Protein AF-A0ABD0PJ45-F1 (afdb_monomer_lite)

Foldseek 3Di:
DPCPDLLDDPCCVVVVQQWDDDDDPVVVVVVVVVPPPDPDPPDDQDPVRVVVVVLLGLLSNLQSSLVSLVVSLVVLVVVLCVLCVCVVVVDDHDPVSVVSNVVSVVSSVSSNVSNVVSNCSSCVVVD

Radius of gyration: 22.73 Å; chains: 1; bounding box: 48×30×71 Å

Secondary structure (DSSP, 8-state):
-----TT--TTTTTTT-SSPPPPPHHHHHHHHHTTSSSSS------HHHHHHHHHHHHHHHHHHHHHHHHHHHHHHHHHHHHHTTTGGGTPPPPHHHHHHHHHHHHHHHHHHHHHHHHHHHHHGGG-

Organism: Cirrhinus mrigala (NCBI:txid683832)

pLDDT: mean 85.38, std 14.25, range [35.12, 97.31]

Sequence (127 aa):
FQHTGYANIEGMHKNGYERLPPIEEMLACYFSSGETSSLKALSLPSKPLQDTSRLNGRVYAAAGQAVASLHTMAVLQAYQADLLKDLDKGQGLSPEEVAELCCTTDLALRATKQAATAMGKSMAPMV

Structure (mmCIF, N/CA/C/O backbone):
data_AF-A0ABD0PJ45-F1
#
_entry.id   AF-A0ABD0PJ45-F1
#
loop_
_atom_site.group_PDB
_atom_site.id
_atom_site.type_symbol
_atom_site.label_atom_id
_atom_site.label_alt_id
_atom_site.label_comp_id
_atom_site.label_asym_id
_atom_site.label_entity_id
_atom_site.label_seq_id
_atom_site.pdbx_PDB_ins_code
_atom_site.Cartn_x
_atom_site.Cartn_y
_atom_site.Cartn_z
_atom_site.occupancy
_atom_site.B_iso_or_equiv
_atom_site.auth_seq_id
_atom_site.auth_comp_id
_atom_site.auth_asym_id
_atom_site.auth_atom_id
_atom_site.pdbx_PDB_model_num
ATOM 1 N N . PHE A 1 1 ? 13.173 -3.470 16.421 1.00 35.12 1 PHE A N 1
ATOM 2 C CA . PHE A 1 1 ? 11.955 -3.229 15.628 1.00 35.12 1 PHE A CA 1
ATOM 3 C C . PHE A 1 1 ? 12.295 -3.387 14.157 1.00 35.12 1 PHE A C 1
ATOM 5 O O . PHE A 1 1 ? 12.905 -2.498 13.577 1.00 35.12 1 PHE A O 1
ATOM 12 N N . GLN A 1 2 ? 12.026 -4.565 13.591 1.00 35.22 2 GLN A N 1
ATOM 13 C CA . GLN A 1 2 ? 12.140 -4.787 12.149 1.00 35.22 2 GLN A CA 1
ATOM 14 C C . GLN A 1 2 ? 11.141 -3.866 11.439 1.00 35.22 2 GLN A C 1
ATOM 16 O O . GLN A 1 2 ? 10.025 -3.686 11.919 1.00 35.22 2 GLN A O 1
ATOM 21 N N . HIS A 1 3 ? 11.557 -3.249 10.334 1.00 39.62 3 HIS A N 1
ATOM 22 C CA . HIS A 1 3 ? 10.682 -2.471 9.462 1.00 39.62 3 HIS A CA 1
ATOM 23 C C . HIS A 1 3 ? 9.655 -3.405 8.806 1.00 39.62 3 HIS A C 1
ATOM 25 O O . HIS A 1 3 ? 9.825 -3.825 7.664 1.00 39.62 3 HIS A O 1
ATOM 31 N N . THR A 1 4 ? 8.585 -3.748 9.519 1.00 52.53 4 THR A N 1
ATOM 32 C CA . THR A 1 4 ? 7.380 -4.299 8.904 1.00 52.53 4 THR A CA 1
ATOM 33 C C . THR A 1 4 ? 6.754 -3.153 8.112 1.00 52.53 4 THR A C 1
ATOM 35 O O . THR A 1 4 ? 6.139 -2.254 8.680 1.00 52.53 4 THR A O 1
ATOM 38 N N . GLY A 1 5 ? 7.043 -3.080 6.812 1.00 72.62 5 GLY A N 1
ATOM 39 C CA . GLY A 1 5 ? 6.510 -2.024 5.953 1.00 72.62 5 GLY A CA 1
ATOM 40 C C . GLY A 1 5 ? 4.997 -2.171 5.794 1.00 72.62 5 GLY A C 1
ATOM 41 O O . GLY A 1 5 ? 4.506 -3.282 5.616 1.00 72.62 5 GLY A O 1
ATOM 42 N N . TYR A 1 6 ? 4.264 -1.055 5.769 1.00 80.12 6 TYR A N 1
ATOM 43 C CA . TYR A 1 6 ? 2.808 -1.021 5.542 1.00 80.12 6 TYR A CA 1
ATOM 44 C C . TYR A 1 6 ? 2.395 -1.535 4.152 1.00 80.12 6 TYR A C 1
ATOM 46 O O . TYR A 1 6 ? 1.214 -1.697 3.872 1.00 80.12 6 TYR A O 1
ATOM 54 N N . ALA A 1 7 ? 3.374 -1.801 3.290 1.00 80.06 7 ALA A N 1
ATOM 55 C CA . ALA A 1 7 ? 3.210 -2.352 1.957 1.00 80.06 7 ALA A CA 1
ATOM 56 C C . ALA A 1 7 ? 3.399 -3.875 1.886 1.00 80.06 7 ALA A C 1
ATOM 58 O O . ALA A 1 7 ? 3.453 -4.402 0.787 1.00 80.06 7 ALA A O 1
ATOM 59 N N . ASN A 1 8 ? 3.546 -4.590 3.004 1.00 83.38 8 ASN A N 1
ATOM 60 C CA . ASN A 1 8 ? 3.665 -6.048 2.982 1.00 83.38 8 ASN A CA 1
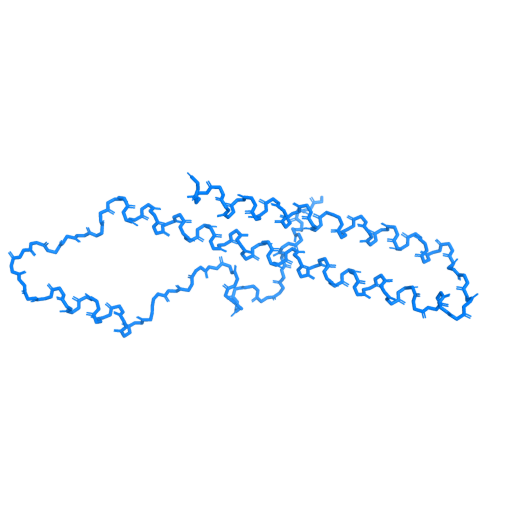ATOM 61 C C . ASN A 1 8 ? 2.284 -6.703 3.131 1.00 83.38 8 ASN A C 1
ATOM 63 O O . ASN A 1 8 ? 1.896 -7.078 4.235 1.00 83.38 8 ASN A O 1
ATOM 67 N N . ILE A 1 9 ? 1.541 -6.805 2.026 1.00 83.56 9 ILE A N 1
ATOM 68 C CA . ILE A 1 9 ? 0.247 -7.506 1.997 1.00 83.56 9 ILE A CA 1
ATOM 69 C C . ILE A 1 9 ? 0.433 -8.958 1.547 1.00 83.56 9 ILE A C 1
ATOM 71 O O . ILE A 1 9 ? 1.257 -9.267 0.680 1.00 83.56 9 ILE A O 1
ATOM 75 N N . GLU A 1 10 ? -0.337 -9.875 2.125 1.00 84.69 10 GLU A N 1
ATOM 76 C CA . GLU A 1 10 ? -0.277 -11.272 1.710 1.00 84.69 10 GLU A CA 1
ATOM 77 C C . GLU A 1 10 ? -0.682 -11.410 0.234 1.00 84.69 10 GLU A C 1
ATOM 79 O O . GLU A 1 10 ? -1.653 -10.819 -0.237 1.00 84.69 10 GLU A O 1
ATOM 84 N N . GLY A 1 11 ? 0.098 -12.181 -0.524 1.00 82.12 11 GLY A N 1
ATOM 85 C CA . GLY A 1 11 ? -0.205 -12.448 -1.926 1.00 82.12 11 GLY A CA 1
ATOM 86 C C . GLY A 1 11 ? 0.162 -11.333 -2.908 1.00 82.12 11 GLY A C 1
ATOM 87 O O . GLY A 1 11 ? -0.216 -11.461 -4.066 1.00 82.12 11 GLY A O 1
ATOM 88 N N . MET A 1 12 ? 0.939 -10.301 -2.532 1.00 84.31 12 MET A N 1
ATOM 89 C CA . MET A 1 12 ? 1.412 -9.266 -3.482 1.00 84.31 12 MET A CA 1
ATOM 90 C C . MET A 1 12 ? 1.960 -9.838 -4.788 1.00 84.31 12 MET A C 1
ATOM 92 O O . MET A 1 12 ? 1.579 -9.393 -5.868 1.00 84.31 12 MET A O 1
ATOM 96 N N . HIS A 1 13 ? 2.836 -10.836 -4.678 1.00 84.50 13 HIS A N 1
ATOM 97 C CA . HIS A 1 13 ? 3.419 -11.514 -5.828 1.00 84.50 13 HIS A CA 1
ATOM 98 C C . HIS A 1 13 ? 2.348 -12.204 -6.681 1.00 84.50 13 HIS A C 1
ATOM 100 O O . HIS A 1 13 ? 2.319 -12.055 -7.898 1.00 84.50 13 HIS A O 1
ATOM 106 N N . LYS A 1 14 ? 1.442 -12.948 -6.032 1.00 85.56 14 LYS A N 1
ATOM 107 C CA . LYS A 1 14 ? 0.367 -13.701 -6.698 1.00 85.56 14 LYS A CA 1
ATOM 108 C C . LYS A 1 14 ? -0.619 -12.773 -7.412 1.00 85.56 14 LYS A C 1
ATOM 110 O O . LYS A 1 14 ? -1.083 -13.104 -8.493 1.00 85.56 14 LYS A O 1
ATOM 115 N N . ASN A 1 15 ? -0.885 -11.609 -6.826 1.00 85.19 15 ASN A N 1
ATOM 116 C CA . ASN A 1 15 ? -1.804 -10.600 -7.348 1.00 85.19 15 ASN A CA 1
ATOM 117 C C . ASN A 1 15 ? -1.128 -9.628 -8.331 1.00 85.19 15 ASN A C 1
ATOM 119 O O . ASN A 1 15 ? -1.753 -8.670 -8.775 1.00 85.19 15 ASN A O 1
ATOM 123 N N . GLY A 1 16 ? 0.150 -9.848 -8.658 1.00 87.06 16 GLY A N 1
ATOM 124 C CA . GLY A 1 16 ? 0.872 -9.058 -9.649 1.00 87.06 16 GLY A CA 1
ATOM 125 C C . GLY A 1 16 ? 1.273 -7.658 -9.190 1.00 87.06 16 GLY A C 1
ATOM 126 O O . GLY A 1 16 ? 1.679 -6.867 -10.022 1.00 87.06 16 GLY A O 1
ATOM 127 N N . TYR A 1 17 ? 1.216 -7.321 -7.899 1.00 86.06 17 TYR A N 1
ATOM 128 C CA . TYR A 1 17 ? 1.591 -5.980 -7.423 1.00 86.06 17 TYR A CA 1
ATOM 129 C C . TYR A 1 17 ? 3.102 -5.790 -7.248 1.00 86.06 17 TYR A C 1
ATOM 131 O O . TYR A 1 17 ? 3.575 -4.669 -7.101 1.00 86.06 17 TYR A O 1
ATOM 139 N N . GLU A 1 18 ? 3.887 -6.864 -7.231 1.00 87.19 18 GLU A N 1
ATOM 140 C CA . GLU A 1 18 ? 5.323 -6.765 -6.944 1.00 87.19 18 GLU A CA 1
ATOM 141 C C . GLU A 1 18 ? 6.175 -6.515 -8.194 1.00 87.19 18 GLU A C 1
ATOM 143 O O . GLU A 1 18 ? 7.208 -5.845 -8.131 1.00 87.19 18 GLU A O 1
ATOM 148 N N . ARG A 1 19 ? 5.756 -7.047 -9.345 1.00 89.12 19 ARG A N 1
ATOM 149 C CA . ARG A 1 19 ? 6.555 -7.033 -10.570 1.00 89.12 19 ARG A CA 1
ATOM 150 C C . ARG A 1 19 ? 5.677 -6.807 -11.785 1.00 89.12 19 ARG A C 1
ATOM 152 O O . ARG A 1 19 ? 4.619 -7.414 -11.901 1.00 89.12 19 ARG A O 1
ATOM 159 N N . LEU A 1 20 ? 6.182 -5.980 -12.700 1.00 90.62 20 LEU A N 1
ATOM 160 C CA . LEU A 1 20 ? 5.571 -5.772 -14.006 1.00 90.62 20 LEU A CA 1
ATOM 161 C C . LEU A 1 20 ? 5.362 -7.139 -14.684 1.00 90.62 20 LEU A C 1
ATOM 163 O O . LEU A 1 20 ? 6.330 -7.908 -14.764 1.00 90.62 20 LEU A O 1
ATOM 167 N N . PRO A 1 21 ? 4.139 -7.459 -15.143 1.00 88.94 21 PRO A N 1
ATOM 168 C CA . PRO A 1 21 ? 3.884 -8.728 -15.800 1.00 88.94 21 PRO A CA 1
ATOM 169 C C . PRO A 1 21 ? 4.753 -8.854 -17.057 1.00 88.94 21 PRO A C 1
ATOM 171 O O . PRO A 1 21 ? 4.949 -7.866 -17.775 1.00 88.94 21 PRO A O 1
ATOM 174 N N . PRO A 1 22 ? 5.310 -10.049 -17.321 1.00 87.44 22 PRO A N 1
ATOM 175 C CA . PRO A 1 22 ? 6.033 -10.289 -18.556 1.00 87.44 22 PRO A CA 1
ATOM 176 C C . PRO A 1 22 ? 5.078 -10.177 -19.745 1.00 87.44 22 PRO A C 1
ATOM 178 O O . PRO A 1 22 ? 3.870 -10.382 -19.617 1.00 87.44 22 PRO A O 1
ATOM 181 N N . ILE A 1 23 ? 5.635 -9.873 -20.914 1.00 87.12 23 ILE A N 1
ATOM 182 C CA . ILE A 1 23 ? 4.882 -9.965 -22.160 1.00 87.12 23 ILE A CA 1
ATOM 183 C C . ILE A 1 23 ? 4.434 -11.414 -22.388 1.00 87.12 23 ILE A C 1
ATOM 185 O O . ILE A 1 23 ? 5.168 -12.353 -22.074 1.00 87.12 23 ILE A O 1
ATOM 189 N N . GLU A 1 24 ? 3.232 -11.592 -22.929 1.00 90.50 24 GLU A N 1
ATOM 190 C CA . GLU A 1 24 ? 2.730 -12.917 -23.279 1.00 90.50 24 GLU A CA 1
ATOM 191 C C . GLU A 1 24 ? 3.631 -13.579 -24.324 1.00 90.50 24 GLU A C 1
ATOM 193 O O . GLU A 1 24 ? 4.068 -12.939 -25.282 1.00 90.50 24 GLU A O 1
ATOM 198 N N . GLU A 1 25 ? 3.886 -14.875 -24.159 1.00 85.12 25 GLU A N 1
ATOM 199 C CA . GLU A 1 25 ? 4.836 -15.617 -24.991 1.00 85.12 25 GLU A CA 1
ATOM 200 C C . GLU A 1 25 ? 4.445 -15.602 -26.475 1.00 85.12 25 GLU A C 1
ATOM 202 O O . GLU A 1 25 ? 5.292 -15.371 -27.333 1.00 85.12 25 GLU A O 1
ATOM 207 N N . MET A 1 26 ? 3.150 -15.722 -26.788 1.00 85.81 26 MET A N 1
ATOM 208 C CA . MET A 1 26 ? 2.649 -15.627 -28.165 1.00 85.81 26 MET A CA 1
ATOM 209 C C . MET A 1 26 ? 2.981 -14.272 -28.803 1.00 85.81 26 MET A C 1
ATOM 211 O O . MET A 1 26 ? 3.435 -14.213 -29.947 1.00 85.81 26 MET A O 1
ATOM 215 N N . LEU A 1 27 ? 2.785 -13.183 -28.056 1.00 85.19 27 LEU A N 1
ATOM 216 C CA . LEU A 1 27 ? 3.099 -11.835 -28.519 1.00 85.19 27 LEU A CA 1
ATOM 217 C C . LEU A 1 27 ? 4.610 -11.652 -28.653 1.00 85.19 27 LEU A C 1
ATOM 219 O O . LEU A 1 27 ? 5.071 -11.128 -29.663 1.00 85.19 27 LEU A O 1
ATOM 223 N N . ALA A 1 28 ? 5.389 -12.137 -27.685 1.00 85.31 28 ALA A N 1
ATOM 224 C CA . ALA A 1 28 ? 6.847 -12.109 -27.740 1.00 85.31 28 ALA A CA 1
ATOM 225 C C . ALA A 1 28 ? 7.385 -12.831 -28.986 1.00 85.31 28 ALA A C 1
ATOM 227 O O . ALA A 1 28 ? 8.246 -12.297 -29.690 1.00 85.31 28 ALA A O 1
ATOM 228 N N . CYS A 1 29 ? 6.840 -14.012 -29.295 1.00 80.12 29 CYS A N 1
ATOM 229 C CA . CYS A 1 29 ? 7.162 -14.777 -30.495 1.00 80.12 29 CYS A CA 1
ATOM 230 C C . CYS A 1 29 ? 6.744 -14.042 -31.771 1.00 80.12 29 CYS A C 1
ATOM 232 O O . CYS A 1 29 ? 7.524 -14.016 -32.720 1.00 80.12 29 CYS A O 1
ATOM 234 N N . TYR A 1 30 ? 5.562 -13.420 -31.806 1.00 80.50 30 TYR A N 1
ATOM 235 C CA . TYR A 1 30 ? 5.105 -12.629 -32.952 1.00 80.50 30 TYR A CA 1
ATOM 236 C C . TYR A 1 30 ? 6.021 -11.427 -33.223 1.00 80.50 30 TYR A C 1
ATOM 238 O O . TYR A 1 30 ? 6.476 -11.249 -34.354 1.00 80.50 30 TYR A O 1
ATOM 246 N N . PHE A 1 31 ? 6.366 -10.655 -32.186 1.00 77.12 31 PHE A N 1
ATOM 247 C CA . PHE A 1 31 ? 7.303 -9.534 -32.301 1.00 77.12 31 PHE A CA 1
ATOM 248 C C . PHE A 1 31 ? 8.688 -9.991 -32.759 1.00 77.12 31 PHE A C 1
ATOM 250 O O . PHE A 1 31 ? 9.299 -9.331 -33.589 1.00 77.12 31 PHE A O 1
ATOM 257 N N . SER A 1 32 ? 9.146 -11.152 -32.286 1.00 72.25 32 SER A N 1
ATOM 258 C CA . SER A 1 32 ? 10.431 -11.735 -32.689 1.00 72.25 32 SER A CA 1
ATOM 259 C C . SER A 1 32 ? 10.401 -12.305 -34.118 1.00 72.25 32 SER A C 1
ATOM 261 O O . SER A 1 32 ? 11.405 -12.276 -34.822 1.00 72.25 32 SER A O 1
ATOM 263 N N . SER A 1 33 ? 9.249 -12.809 -34.574 1.00 64.94 33 SER A N 1
ATOM 264 C CA . SER A 1 33 ? 9.072 -13.406 -35.908 1.00 64.94 33 SER A CA 1
ATOM 265 C C . SER A 1 33 ? 8.894 -12.350 -37.002 1.00 64.94 33 SER A C 1
ATOM 267 O O . SER A 1 33 ? 9.362 -12.549 -38.122 1.00 64.94 33 SER A O 1
ATOM 269 N N . GLY A 1 34 ? 8.287 -11.200 -36.686 1.00 55.75 34 GLY A N 1
ATOM 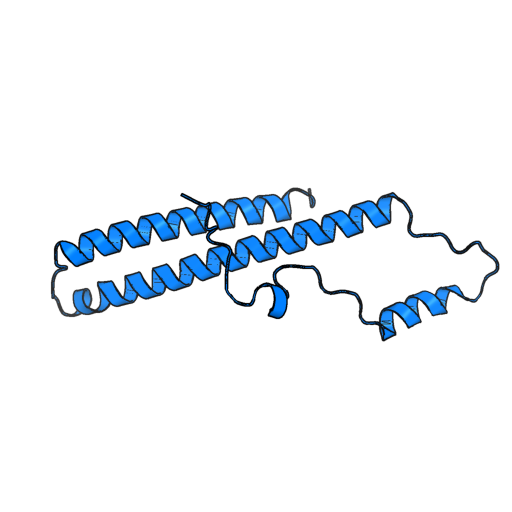270 C CA . GLY A 1 34 ? 8.181 -10.052 -37.596 1.00 55.75 34 GLY A CA 1
ATOM 271 C C . GLY A 1 34 ? 9.529 -9.434 -37.992 1.00 55.75 34 GLY A C 1
ATOM 272 O O . GLY A 1 34 ? 9.614 -8.751 -39.010 1.00 55.75 34 GLY A O 1
ATOM 273 N N . GLU A 1 35 ? 10.597 -9.724 -37.244 1.00 56.66 35 GLU A N 1
ATOM 274 C CA . GLU A 1 35 ? 11.968 -9.288 -37.544 1.00 56.66 35 GLU A CA 1
ATOM 275 C C . GLU A 1 35 ? 12.739 -10.255 -38.467 1.00 56.66 35 GLU A C 1
ATOM 277 O O . GLU A 1 35 ? 13.873 -9.975 -38.852 1.00 56.66 35 GLU A O 1
ATOM 282 N N . THR A 1 36 ? 12.144 -11.383 -38.878 1.00 51.28 36 THR A N 1
ATOM 283 C CA . THR A 1 36 ? 12.857 -12.450 -39.616 1.00 51.28 36 THR A CA 1
ATOM 284 C C . THR A 1 36 ? 12.945 -12.267 -41.136 1.00 51.28 36 THR A C 1
ATOM 286 O O . THR A 1 36 ? 13.471 -13.142 -41.821 1.00 51.28 36 THR A O 1
ATOM 289 N N . SER A 1 37 ? 12.510 -11.136 -41.702 1.00 50.66 37 SER A N 1
ATOM 290 C CA . SER A 1 37 ? 12.571 -10.909 -43.157 1.00 50.66 37 SER A CA 1
ATOM 291 C C . SER A 1 37 ? 13.291 -9.617 -43.555 1.00 50.66 37 SER A C 1
ATOM 293 O O . SER A 1 37 ? 12.756 -8.787 -44.287 1.00 50.66 37 SER A O 1
ATOM 295 N N . SER A 1 38 ? 14.537 -9.445 -43.116 1.00 53.16 38 SER A N 1
ATOM 296 C CA . SER A 1 38 ? 15.533 -8.627 -43.821 1.00 53.16 38 SER A CA 1
ATOM 297 C C . SER A 1 38 ? 16.923 -8.925 -43.260 1.00 53.16 38 SER A C 1
ATOM 299 O O . SER A 1 38 ? 17.101 -8.939 -42.050 1.00 53.16 38 SER A O 1
ATOM 301 N N . LEU A 1 39 ? 17.928 -9.110 -44.120 1.00 50.12 39 LEU A N 1
ATOM 302 C CA . LEU A 1 39 ? 19.358 -9.201 -43.771 1.00 50.12 39 LEU A CA 1
ATOM 303 C C . LEU A 1 39 ? 19.926 -7.859 -43.238 1.00 50.12 39 LEU A C 1
ATOM 305 O O . LEU A 1 39 ? 21.026 -7.443 -43.597 1.00 50.12 39 LEU A O 1
ATOM 309 N N . LYS A 1 40 ? 19.179 -7.147 -42.392 1.00 55.47 40 LYS A N 1
ATOM 310 C CA . LYS A 1 40 ? 19.679 -6.061 -41.548 1.00 55.47 40 LYS A CA 1
ATOM 311 C C . LYS A 1 40 ? 19.857 -6.642 -40.153 1.00 55.47 40 LYS A C 1
ATOM 313 O O . LYS A 1 40 ? 18.937 -7.256 -39.633 1.00 55.47 40 LYS A O 1
ATOM 318 N N . ALA A 1 41 ? 21.059 -6.492 -39.599 1.00 53.81 41 ALA A N 1
ATOM 319 C CA . ALA A 1 41 ? 21.457 -7.049 -38.310 1.00 53.81 41 ALA A CA 1
ATOM 320 C C . ALA A 1 41 ? 20.330 -6.941 -37.270 1.00 53.81 41 ALA A C 1
ATOM 322 O O . ALA A 1 41 ? 19.863 -5.829 -37.023 1.00 53.81 41 ALA A O 1
ATOM 323 N N . LEU A 1 42 ? 19.929 -8.077 -36.675 1.00 53.53 42 LEU A N 1
ATOM 324 C CA . LEU A 1 42 ? 19.082 -8.119 -35.480 1.00 53.53 42 LEU A CA 1
ATOM 325 C C . LEU A 1 42 ? 19.675 -7.131 -34.471 1.00 53.53 42 LEU A C 1
ATOM 327 O O . LEU A 1 42 ? 20.729 -7.389 -33.879 1.00 53.53 42 LEU A O 1
ATOM 331 N N . SER A 1 43 ? 19.066 -5.957 -34.330 1.00 59.22 43 SER A N 1
ATOM 332 C CA . SER A 1 43 ? 19.573 -4.965 -33.399 1.00 59.22 43 SER A CA 1
ATOM 333 C C . SER A 1 43 ? 19.067 -5.366 -32.028 1.00 59.22 43 SER A C 1
ATOM 335 O O . SER A 1 43 ? 17.890 -5.182 -31.726 1.00 59.22 43 SER A O 1
ATOM 337 N N . LEU A 1 44 ? 19.955 -5.932 -31.206 1.00 65.62 44 LEU A N 1
ATOM 338 C CA . LEU A 1 44 ? 19.698 -6.113 -29.779 1.00 65.62 44 LEU A CA 1
ATOM 339 C C . LEU A 1 44 ? 19.043 -4.843 -29.215 1.00 65.62 44 LEU A C 1
ATOM 341 O O . LEU A 1 44 ? 19.423 -3.742 -29.638 1.00 65.62 44 LEU A O 1
ATOM 345 N N . PRO A 1 45 ? 18.101 -4.967 -28.260 1.00 69.81 45 PRO A N 1
ATOM 346 C CA . PRO A 1 45 ? 17.463 -3.805 -27.664 1.00 69.81 45 PRO A CA 1
ATOM 347 C C . PRO A 1 45 ? 18.546 -2.830 -27.215 1.00 69.81 45 PRO A C 1
ATOM 349 O O . PRO A 1 45 ? 19.476 -3.203 -26.491 1.00 69.81 45 PRO A O 1
ATOM 352 N N . SER A 1 46 ? 18.456 -1.600 -27.718 1.00 82.62 46 SER A N 1
ATOM 353 C CA . SER A 1 46 ? 19.465 -0.575 -27.481 1.00 82.62 46 SER A CA 1
ATOM 354 C C . SER A 1 46 ? 19.624 -0.336 -25.975 1.00 82.62 46 SER A C 1
ATOM 356 O O . SER A 1 46 ? 18.687 -0.548 -25.202 1.00 82.62 46 SER A O 1
ATOM 358 N N . LYS A 1 47 ? 20.806 0.112 -25.530 1.00 87.56 47 LYS A N 1
ATOM 359 C CA . LYS A 1 47 ? 21.026 0.443 -24.107 1.00 87.56 47 LYS A CA 1
ATOM 360 C C . LYS A 1 47 ? 19.926 1.368 -23.546 1.00 87.56 47 LYS A C 1
ATOM 362 O O . LYS A 1 47 ? 19.376 1.015 -22.506 1.00 87.56 47 LYS A O 1
ATOM 367 N N . PRO A 1 48 ? 19.502 2.439 -24.257 1.00 87.31 48 PRO A N 1
ATOM 368 C CA . PRO A 1 48 ? 18.372 3.258 -23.819 1.00 87.31 48 PRO A CA 1
ATOM 369 C C . PRO A 1 48 ? 17.079 2.463 -23.596 1.00 87.31 48 PRO A C 1
ATOM 371 O O . PRO A 1 48 ? 16.416 2.656 -22.584 1.00 87.31 48 PRO A O 1
ATOM 374 N N . LEU A 1 49 ? 16.740 1.525 -24.488 1.00 86.50 49 LEU A N 1
ATOM 375 C CA . LEU A 1 49 ? 15.527 0.713 -24.356 1.00 86.50 49 LEU A CA 1
ATOM 376 C C . LEU A 1 49 ? 15.588 -0.227 -23.141 1.00 86.50 49 LEU A C 1
ATOM 378 O O . LEU A 1 49 ? 14.596 -0.385 -22.427 1.00 86.50 49 LEU A O 1
ATOM 382 N N . GLN A 1 50 ? 16.749 -0.829 -22.877 1.00 87.38 50 GLN A N 1
ATOM 383 C CA . GLN A 1 50 ? 16.951 -1.670 -21.693 1.00 87.38 50 GLN A CA 1
ATOM 384 C C . GLN A 1 50 ? 16.836 -0.857 -20.399 1.00 87.38 50 GLN A C 1
ATOM 386 O O . GLN A 1 50 ? 16.217 -1.315 -19.435 1.00 87.38 50 GLN A O 1
ATOM 391 N N . ASP A 1 51 ? 17.395 0.353 -20.382 1.00 90.00 51 ASP A N 1
ATOM 392 C CA . ASP A 1 51 ? 17.336 1.247 -19.228 1.00 90.00 51 ASP A CA 1
ATOM 393 C C . ASP A 1 51 ? 15.901 1.719 -18.959 1.00 90.00 51 ASP A C 1
ATOM 395 O O . ASP A 1 51 ? 15.441 1.640 -17.817 1.00 90.00 51 ASP A O 1
ATOM 399 N N . THR A 1 52 ? 15.147 2.097 -19.998 1.00 90.50 52 THR A N 1
ATOM 400 C CA . THR A 1 52 ? 13.716 2.424 -19.882 1.00 90.50 52 THR A CA 1
ATOM 401 C C . THR A 1 52 ? 12.891 1.224 -19.411 1.00 90.50 52 THR A C 1
ATOM 403 O O . THR A 1 52 ? 12.049 1.367 -18.529 1.00 90.50 52 THR A O 1
ATOM 406 N N . SER A 1 53 ? 13.146 0.019 -19.927 1.00 89.06 53 SER A N 1
ATOM 407 C CA . SER A 1 53 ? 12.447 -1.199 -19.490 1.00 89.06 53 SER A CA 1
ATOM 408 C C . SER A 1 53 ? 12.676 -1.491 -17.999 1.00 89.06 53 SER A C 1
ATOM 410 O O . SER A 1 53 ? 11.726 -1.704 -17.240 1.00 89.06 53 SER A O 1
ATOM 412 N N . ARG A 1 54 ? 13.933 -1.412 -17.540 1.00 90.44 54 ARG A N 1
ATOM 413 C CA . ARG A 1 54 ? 14.290 -1.549 -16.116 1.00 90.44 54 ARG A CA 1
ATOM 414 C C . ARG A 1 54 ? 13.636 -0.470 -15.262 1.00 90.44 54 ARG A C 1
ATOM 416 O O . ARG A 1 54 ? 13.195 -0.748 -14.145 1.00 90.44 54 ARG A O 1
ATOM 423 N N . LEU A 1 55 ? 13.578 0.757 -15.772 1.00 92.38 55 LEU A N 1
ATOM 424 C CA . LEU A 1 55 ? 12.927 1.868 -15.097 1.00 92.38 55 LEU A CA 1
ATOM 425 C C . LEU A 1 55 ? 11.427 1.616 -14.921 1.00 92.38 55 LEU A C 1
ATOM 427 O O . LEU A 1 55 ? 10.941 1.718 -13.797 1.00 92.38 55 LEU A O 1
ATOM 431 N N . ASN A 1 56 ? 10.735 1.189 -15.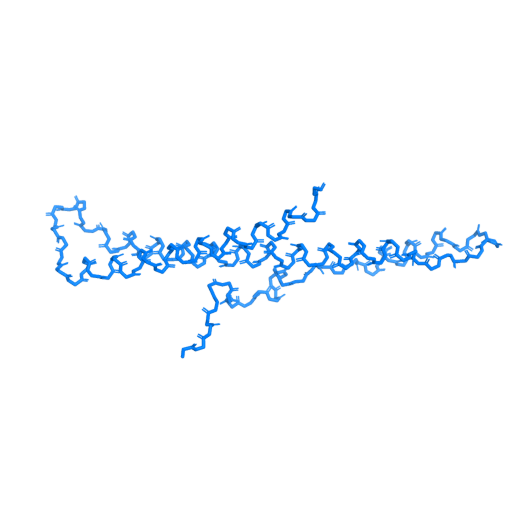979 1.00 91.75 56 ASN A N 1
ATOM 432 C CA . ASN A 1 56 ? 9.314 0.841 -15.942 1.00 91.75 56 ASN A CA 1
ATOM 433 C C . ASN A 1 56 ? 9.026 -0.274 -14.931 1.00 91.75 56 ASN A C 1
ATOM 435 O O . ASN A 1 56 ? 8.058 -0.185 -14.180 1.00 91.75 56 ASN A O 1
ATOM 439 N N . GLY A 1 57 ? 9.900 -1.281 -14.838 1.00 92.19 57 GLY A N 1
ATOM 440 C CA . GLY A 1 57 ? 9.793 -2.321 -13.812 1.00 92.19 57 GLY A CA 1
ATOM 441 C C . GLY A 1 57 ? 9.843 -1.764 -12.382 1.00 92.19 57 GLY A C 1
ATOM 442 O O . GLY A 1 57 ? 9.047 -2.164 -11.533 1.00 92.19 57 GLY A O 1
ATOM 443 N N . ARG A 1 58 ? 10.734 -0.798 -12.110 1.00 92.12 58 ARG A N 1
ATOM 444 C CA . ARG A 1 58 ? 10.826 -0.139 -10.793 1.00 92.12 58 ARG A CA 1
ATOM 445 C C . ARG A 1 58 ? 9.638 0.777 -10.506 1.00 92.12 58 ARG A C 1
ATOM 447 O O . ARG A 1 58 ? 9.152 0.779 -9.379 1.00 92.12 58 ARG A O 1
ATOM 454 N N . VAL A 1 59 ? 9.175 1.528 -11.506 1.00 94.69 59 VAL A N 1
ATOM 455 C CA . VAL A 1 59 ? 7.975 2.377 -11.411 1.00 94.69 59 VAL A CA 1
ATOM 456 C C . VAL A 1 59 ? 6.756 1.529 -11.062 1.00 94.69 59 VAL A C 1
ATOM 458 O O . VAL A 1 59 ? 6.009 1.876 -10.150 1.00 94.69 59 VAL A O 1
ATOM 461 N N . TYR A 1 60 ? 6.604 0.384 -11.726 1.00 94.56 60 TYR A N 1
ATOM 462 C CA . TYR A 1 60 ? 5.523 -0.555 -11.463 1.00 94.56 60 TYR A CA 1
ATOM 463 C C . TYR A 1 60 ? 5.580 -1.113 -10.037 1.00 94.56 60 TYR A C 1
ATOM 465 O O . TYR A 1 60 ? 4.594 -1.042 -9.307 1.00 94.56 60 TYR A O 1
ATOM 473 N N . ALA A 1 61 ? 6.748 -1.597 -9.601 1.00 92.19 61 ALA A N 1
ATOM 474 C CA . ALA A 1 61 ? 6.926 -2.091 -8.237 1.00 92.19 61 ALA A CA 1
ATOM 475 C C . ALA A 1 61 ? 6.628 -1.000 -7.190 1.00 92.19 61 ALA A C 1
ATOM 477 O O . ALA A 1 61 ? 5.962 -1.258 -6.190 1.00 92.19 61 ALA A O 1
ATOM 478 N N . ALA A 1 62 ? 7.065 0.243 -7.427 1.00 93.44 62 ALA A N 1
ATOM 479 C CA . ALA A 1 62 ? 6.761 1.374 -6.552 1.00 93.44 62 ALA A CA 1
ATOM 480 C C . ALA A 1 62 ? 5.254 1.683 -6.499 1.00 93.44 62 ALA A C 1
ATOM 482 O O . ALA A 1 62 ? 4.718 1.911 -5.416 1.00 93.44 62 ALA A O 1
ATOM 483 N N . ALA A 1 63 ? 4.556 1.624 -7.636 1.00 94.12 63 ALA A N 1
ATOM 484 C CA . ALA A 1 63 ? 3.103 1.765 -7.677 1.00 94.12 63 ALA A CA 1
ATOM 485 C C . ALA A 1 63 ? 2.402 0.647 -6.884 1.00 94.12 63 ALA A C 1
ATOM 487 O O . ALA A 1 63 ? 1.510 0.925 -6.085 1.00 94.12 63 ALA A O 1
ATOM 488 N N . GLY A 1 64 ? 2.855 -0.602 -7.011 1.00 93.62 64 GLY A N 1
ATOM 489 C CA . GLY A 1 64 ? 2.330 -1.714 -6.220 1.00 93.62 64 GLY A CA 1
ATOM 490 C C . GLY A 1 64 ? 2.559 -1.561 -4.714 1.00 93.62 64 GLY A C 1
ATOM 491 O O . GLY A 1 64 ? 1.661 -1.838 -3.921 1.00 93.62 64 GLY A O 1
ATOM 492 N N . GLN A 1 65 ? 3.716 -1.036 -4.299 1.00 93.25 65 GLN A N 1
ATOM 493 C CA . GLN A 1 65 ? 3.984 -0.697 -2.895 1.00 93.25 65 GLN A CA 1
ATOM 494 C C . GLN A 1 65 ? 3.059 0.415 -2.373 1.00 93.25 65 GLN A C 1
ATOM 496 O O . GLN A 1 65 ? 2.646 0.380 -1.209 1.00 93.25 65 GLN A O 1
ATOM 501 N N . ALA A 1 66 ? 2.709 1.391 -3.218 1.00 94.81 66 ALA A N 1
ATOM 502 C CA . ALA A 1 66 ? 1.733 2.417 -2.867 1.00 94.81 66 ALA A CA 1
ATOM 503 C C . ALA A 1 66 ? 0.343 1.811 -2.646 1.00 94.81 66 ALA A C 1
ATOM 505 O O . ALA A 1 66 ? -0.267 2.058 -1.608 1.00 94.81 66 ALA A O 1
ATOM 506 N N . VAL A 1 67 ? -0.116 0.966 -3.574 1.00 92.88 67 VAL A N 1
ATOM 507 C CA . VAL A 1 67 ? -1.406 0.265 -3.471 1.00 92.88 67 VAL A CA 1
ATOM 508 C C . VAL A 1 67 ? -1.464 -0.607 -2.218 1.00 92.88 67 VAL A C 1
ATOM 510 O O . VAL A 1 67 ? -2.439 -0.538 -1.477 1.00 92.88 67 VAL A O 1
ATOM 513 N N . ALA A 1 68 ? -0.411 -1.370 -1.922 1.00 92.94 68 ALA A N 1
ATOM 514 C CA . ALA A 1 68 ? -0.357 -2.193 -0.716 1.00 92.94 68 ALA A CA 1
ATOM 515 C C . ALA A 1 68 ? -0.420 -1.356 0.574 1.00 92.94 68 ALA A C 1
ATOM 517 O O . ALA A 1 68 ? -1.130 -1.712 1.512 1.00 92.94 68 ALA A O 1
ATOM 518 N N . SER A 1 69 ? 0.252 -0.202 0.599 1.00 93.69 69 SER A N 1
ATOM 519 C CA . SER A 1 69 ? 0.177 0.731 1.732 1.00 93.69 69 SER A CA 1
ATOM 520 C C . SER A 1 69 ? -1.226 1.327 1.899 1.00 93.69 69 SER A C 1
ATOM 522 O O . SER A 1 69 ? -1.718 1.445 3.021 1.00 93.69 69 SER A O 1
ATOM 524 N N . LEU A 1 70 ? -1.894 1.664 0.790 1.00 94.62 70 LEU A N 1
ATOM 525 C CA . LEU A 1 70 ? -3.282 2.138 0.794 1.00 94.62 70 LEU A CA 1
ATOM 526 C C . LEU A 1 70 ? -4.265 1.046 1.224 1.00 94.62 70 LEU A C 1
ATOM 528 O O . LEU A 1 70 ? -5.241 1.349 1.902 1.00 94.62 70 LEU A O 1
ATOM 532 N N . HIS A 1 71 ? -4.002 -0.216 0.884 1.00 94.62 71 HIS A N 1
ATOM 533 C CA . HIS A 1 71 ? -4.810 -1.338 1.354 1.00 94.62 71 HIS A CA 1
ATOM 534 C C . HIS A 1 71 ? -4.755 -1.459 2.881 1.00 94.62 71 HIS A C 1
ATOM 536 O O . HIS A 1 71 ? -5.797 -1.516 3.529 1.00 94.62 71 HIS A O 1
ATOM 542 N N . THR A 1 72 ? -3.557 -1.400 3.469 1.00 94.00 72 THR A N 1
ATOM 543 C CA . THR A 1 72 ? -3.390 -1.378 4.930 1.00 94.00 72 THR A CA 1
ATOM 544 C C . THR A 1 72 ? -4.132 -0.199 5.565 1.00 94.00 72 THR A C 1
ATOM 546 O O . THR A 1 72 ? -4.832 -0.381 6.558 1.00 94.00 72 THR A O 1
ATOM 549 N N . MET A 1 73 ? -4.043 0.999 4.974 1.00 95.88 73 MET A N 1
ATOM 550 C CA . MET A 1 73 ? -4.814 2.166 5.425 1.00 95.88 73 MET A CA 1
ATOM 551 C C . MET A 1 73 ? -6.327 1.898 5.398 1.00 95.88 73 MET A C 1
ATOM 553 O O . MET A 1 73 ? -7.005 2.209 6.371 1.00 95.88 73 MET A O 1
ATOM 557 N N . ALA A 1 74 ? -6.853 1.300 4.327 1.00 96.06 74 ALA A N 1
ATOM 558 C CA . ALA A 1 74 ? -8.279 1.004 4.203 1.00 96.06 74 ALA A CA 1
ATOM 559 C C . ALA A 1 74 ? -8.768 0.013 5.274 1.00 96.06 74 ALA A C 1
ATOM 561 O O . ALA A 1 74 ? -9.838 0.208 5.845 1.00 96.06 74 ALA A O 1
ATOM 562 N N . VAL A 1 75 ? -7.971 -1.014 5.596 1.00 96.19 75 VAL A N 1
ATOM 563 C CA . VAL A 1 75 ? -8.281 -1.960 6.683 1.00 96.19 75 VAL A CA 1
ATOM 564 C C . VAL A 1 75 ? -8.320 -1.246 8.035 1.00 96.19 75 VAL A C 1
ATOM 566 O O . VAL A 1 75 ? -9.257 -1.440 8.805 1.00 96.19 75 VAL A O 1
ATOM 569 N N . LEU A 1 76 ? -7.343 -0.376 8.309 1.00 96.12 76 LEU A N 1
ATOM 570 C CA . LEU A 1 76 ? -7.313 0.415 9.542 1.00 96.12 76 LEU A CA 1
ATOM 571 C C . LEU A 1 76 ? -8.521 1.358 9.628 1.00 96.12 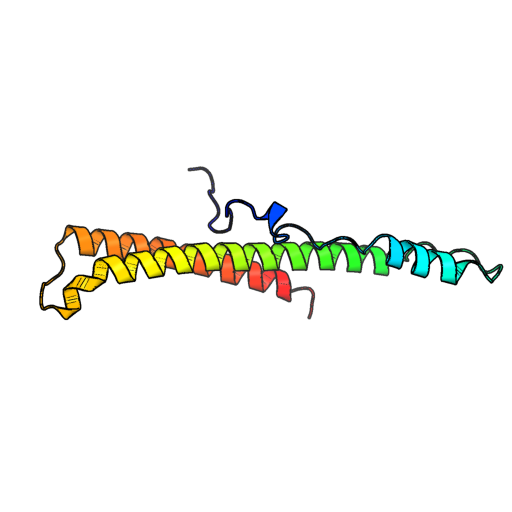76 LEU A C 1
ATOM 573 O O . LEU A 1 76 ? -9.137 1.454 10.679 1.00 96.12 76 LEU A O 1
ATOM 577 N N . GLN A 1 77 ? -8.915 2.000 8.528 1.00 96.19 77 GLN A N 1
ATOM 578 C CA . GLN A 1 77 ? -10.103 2.860 8.490 1.00 96.19 77 GLN A CA 1
ATOM 579 C C . GLN A 1 77 ? -11.404 2.079 8.710 1.00 96.19 77 GLN A C 1
ATOM 581 O O . GLN A 1 77 ? -12.291 2.563 9.410 1.00 96.19 77 GLN A O 1
ATOM 586 N N . ALA A 1 78 ? -11.519 0.866 8.163 1.00 97.25 78 ALA A N 1
ATOM 587 C CA . ALA A 1 78 ? -12.656 -0.010 8.433 1.00 97.25 78 ALA A CA 1
ATOM 588 C C . ALA A 1 78 ? -12.720 -0.401 9.918 1.00 97.25 78 ALA A C 1
ATOM 590 O O . ALA A 1 78 ? -13.798 -0.394 10.506 1.00 97.25 78 ALA A O 1
ATOM 591 N N . TYR A 1 79 ? -11.565 -0.662 10.541 1.00 96.69 79 TYR A N 1
ATOM 592 C CA . TYR A 1 79 ? -11.485 -0.913 11.978 1.00 96.69 79 TYR A CA 1
ATOM 593 C C . TYR A 1 79 ? -11.916 0.303 12.809 1.00 96.69 79 TYR A C 1
ATOM 595 O O . TYR A 1 79 ? -12.728 0.175 13.719 1.00 96.69 79 TYR A O 1
ATOM 603 N N . GLN A 1 80 ? -11.449 1.505 12.451 1.00 96.00 80 GLN A N 1
ATOM 604 C CA . GLN A 1 80 ? -11.883 2.748 13.099 1.00 96.00 80 GLN A CA 1
ATOM 605 C C . GLN A 1 80 ? -13.392 2.969 12.974 1.00 96.00 80 GLN A C 1
ATOM 607 O O . GLN A 1 80 ? -14.019 3.419 13.927 1.00 96.00 80 GLN A O 1
ATOM 612 N N . ALA A 1 81 ? -13.980 2.654 11.818 1.00 95.25 81 ALA A N 1
ATOM 613 C CA . ALA A 1 81 ? -15.422 2.740 11.629 1.00 95.25 81 ALA A CA 1
ATOM 614 C C . ALA A 1 81 ? -16.180 1.748 12.527 1.00 95.25 81 ALA A C 1
ATOM 616 O O . ALA A 1 81 ? -17.221 2.111 13.068 1.00 95.25 81 ALA A O 1
ATOM 617 N N . ASP A 1 82 ? -15.647 0.537 12.732 1.00 94.50 82 ASP A N 1
ATOM 618 C CA . ASP A 1 82 ? -16.238 -0.442 13.653 1.00 94.50 82 ASP A CA 1
ATOM 619 C C . ASP A 1 82 ? -16.136 0.007 15.119 1.00 94.50 82 ASP A C 1
ATOM 621 O O . ASP A 1 82 ? -17.117 -0.102 15.847 1.00 94.50 82 ASP A O 1
ATOM 625 N N . LEU A 1 83 ? -15.010 0.599 15.538 1.00 92.31 83 LEU A N 1
ATOM 626 C CA . LEU A 1 83 ? -14.867 1.192 16.880 1.00 92.31 83 LEU A CA 1
ATOM 627 C C . LEU A 1 83 ? -15.845 2.351 17.122 1.00 92.31 83 LEU A C 1
ATOM 629 O O . LEU A 1 83 ? -16.279 2.588 18.244 1.00 92.31 83 LEU A O 1
ATOM 633 N N . LEU A 1 84 ? -16.199 3.091 16.072 1.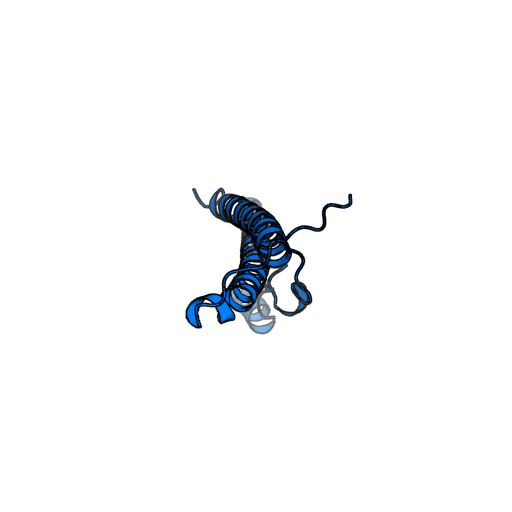00 93.06 84 LEU A N 1
ATOM 634 C CA . LEU A 1 84 ? -17.096 4.244 16.157 1.00 93.06 84 LEU A CA 1
ATOM 635 C C . LEU A 1 84 ? -18.580 3.882 15.968 1.00 93.06 84 LEU A C 1
ATOM 637 O O . LEU A 1 84 ? -19.429 4.771 16.041 1.00 93.06 84 LEU A O 1
ATOM 641 N N . LYS A 1 85 ? -18.917 2.606 15.738 1.00 90.12 85 LYS A N 1
ATOM 642 C CA . LYS A 1 85 ? -20.266 2.166 15.330 1.00 90.12 85 LYS A CA 1
ATOM 643 C C . LYS A 1 85 ? -21.364 2.324 16.376 1.00 90.12 85 LYS A C 1
ATOM 645 O O . LYS A 1 85 ? -22.520 2.124 16.035 1.00 90.12 85 LYS A O 1
ATOM 650 N N . ASP A 1 86 ? -21.002 2.542 17.638 1.00 82.62 86 ASP A N 1
ATOM 651 C CA . ASP A 1 86 ? -21.953 2.710 18.742 1.00 82.62 86 ASP A CA 1
ATOM 652 C C . ASP A 1 86 ? -22.069 4.182 19.178 1.00 82.62 86 ASP A C 1
ATOM 654 O O . ASP A 1 86 ? -22.960 4.537 19.954 1.00 82.62 86 ASP A O 1
ATOM 658 N N . LEU A 1 87 ? -21.227 5.061 18.616 1.00 86.50 87 LEU A N 1
ATOM 659 C CA . LEU A 1 87 ? -21.287 6.507 18.832 1.00 86.50 87 LEU A CA 1
ATOM 660 C C . LEU A 1 87 ? -22.607 7.103 18.311 1.00 86.50 87 LEU A C 1
ATOM 662 O O . LEU A 1 87 ? -23.157 8.037 18.894 1.00 86.50 87 LEU A O 1
ATOM 666 N N . ASP A 1 88 ? -23.138 6.548 17.222 1.00 79.50 88 ASP A N 1
ATOM 667 C CA . ASP A 1 88 ? -24.406 6.953 16.605 1.00 79.50 88 ASP A CA 1
ATOM 668 C C . ASP A 1 88 ? -25.633 6.612 17.474 1.00 79.50 88 ASP A C 1
ATOM 670 O O . ASP A 1 88 ? -26.657 7.293 17.400 1.00 79.50 88 ASP A O 1
ATOM 674 N N . LYS A 1 89 ? -25.512 5.612 18.354 1.00 85.12 89 LYS A N 1
ATOM 675 C CA . LYS A 1 89 ? -26.534 5.195 19.327 1.00 85.12 89 LYS A CA 1
ATOM 676 C C . LYS A 1 89 ? -26.543 6.062 20.588 1.00 85.12 89 LYS A C 1
ATOM 678 O O . LYS A 1 89 ? -27.311 5.792 21.509 1.00 85.12 89 LYS A O 1
ATOM 683 N N . GLY A 1 90 ? -25.705 7.101 20.645 1.00 79.56 90 GLY A N 1
ATOM 684 C CA . GLY A 1 90 ? -25.572 7.993 21.799 1.00 79.56 90 GLY A CA 1
ATOM 685 C C . GLY A 1 90 ? -24.718 7.420 22.932 1.00 79.56 90 GLY A C 1
ATOM 686 O O . GLY A 1 90 ? -24.613 8.046 23.989 1.00 79.56 90 GLY A O 1
ATOM 687 N N . GLN A 1 91 ? -24.093 6.258 22.722 1.00 83.50 91 GLN A N 1
ATOM 688 C CA . GLN A 1 91 ? -23.094 5.706 23.628 1.00 83.50 91 GLN A CA 1
ATOM 689 C C . GLN A 1 91 ? -21.776 6.467 23.407 1.00 83.50 91 GLN A C 1
ATOM 691 O O . GLN A 1 91 ? -21.272 6.553 22.291 1.00 83.50 91 GLN A O 1
ATOM 696 N N . GLY A 1 92 ? -21.217 7.062 24.461 1.00 86.31 92 GLY A N 1
ATOM 697 C CA . GLY A 1 92 ? -19.875 7.647 24.389 1.00 86.31 92 GLY A CA 1
ATOM 698 C C . GLY A 1 92 ? -18.794 6.567 24.283 1.00 86.31 92 GLY A C 1
ATOM 699 O O . GLY A 1 92 ? -19.017 5.429 24.691 1.00 86.31 92 GLY A O 1
ATOM 700 N N . LEU A 1 93 ? -17.612 6.940 23.788 1.00 91.44 93 LEU A N 1
ATOM 701 C CA . LEU A 1 93 ? -16.453 6.046 23.755 1.00 91.44 93 LEU A CA 1
ATOM 702 C C . LEU A 1 93 ? -15.855 5.880 25.154 1.00 91.44 93 LEU A C 1
ATOM 704 O O . LEU A 1 93 ? -15.669 6.851 25.894 1.00 91.44 93 LEU A O 1
ATOM 708 N N . SER A 1 94 ? -15.501 4.649 25.493 1.00 92.81 94 SER A N 1
ATOM 709 C CA . SER A 1 94 ? -14.662 4.337 26.640 1.00 92.81 94 SER A CA 1
ATOM 710 C C . SER A 1 94 ? -13.242 4.901 26.453 1.00 92.81 94 SER A C 1
ATOM 712 O O . SER A 1 94 ? -12.780 5.104 25.326 1.00 92.81 94 SER A O 1
ATOM 714 N N . PRO A 1 95 ? -12.490 5.133 27.546 1.00 93.75 95 PRO A N 1
ATOM 715 C CA . PRO A 1 95 ? -11.094 5.564 27.448 1.00 93.75 95 PRO A CA 1
ATOM 716 C C . PRO A 1 95 ? -10.204 4.606 26.636 1.00 93.75 95 PRO A C 1
ATOM 718 O O . PRO A 1 95 ? -9.237 5.047 26.018 1.00 93.75 95 PRO A O 1
ATOM 721 N N . GLU A 1 96 ? -10.532 3.311 26.630 1.00 94.50 96 GLU A N 1
ATOM 722 C CA . GLU A 1 96 ? -9.811 2.278 25.882 1.00 94.50 96 GLU A CA 1
ATOM 723 C C . GLU A 1 96 ? -10.059 2.399 24.373 1.00 94.50 96 GLU A C 1
ATOM 725 O O . GLU A 1 96 ? -9.100 2.468 23.606 1.00 94.50 96 GLU A O 1
ATOM 730 N N . GLU A 1 97 ? -11.316 2.563 23.952 1.00 94.06 97 GLU A N 1
ATOM 731 C CA . GLU A 1 97 ? -11.673 2.789 22.542 1.00 94.06 97 GLU A CA 1
ATOM 732 C C . GLU A 1 97 ? -11.051 4.080 21.997 1.00 94.06 97 GLU A C 1
ATOM 734 O O . GLU A 1 97 ? -10.594 4.125 20.855 1.00 94.06 97 GLU A O 1
ATOM 739 N N . VAL A 1 98 ? -10.965 5.135 22.816 1.00 94.81 98 VAL A N 1
ATOM 740 C CA . VAL A 1 98 ? -10.275 6.378 22.433 1.00 94.81 98 VAL A CA 1
ATOM 741 C C . VAL A 1 98 ? -8.778 6.136 22.224 1.00 94.81 98 VAL A C 1
ATOM 743 O O . VAL A 1 98 ? -8.207 6.612 21.237 1.00 94.81 98 VAL A O 1
ATOM 746 N N . ALA A 1 99 ? -8.127 5.402 23.132 1.00 96.44 99 ALA A N 1
ATOM 747 C CA . ALA A 1 99 ? -6.713 5.060 22.998 1.00 96.44 99 ALA A CA 1
ATOM 748 C C . ALA A 1 99 ? -6.455 4.212 21.743 1.00 96.44 99 ALA A C 1
ATOM 750 O O . ALA A 1 99 ? -5.497 4.460 21.002 1.00 96.44 99 ALA A O 1
ATOM 751 N N . GLU A 1 100 ? -7.339 3.259 21.463 1.00 96.38 100 GLU A N 1
ATOM 752 C CA . GLU A 1 100 ? -7.253 2.397 20.294 1.00 96.38 100 GLU A CA 1
ATOM 753 C C . GLU A 1 100 ? -7.503 3.149 18.980 1.00 96.38 100 GLU A C 1
ATOM 755 O O . GLU A 1 100 ? -6.767 2.968 18.003 1.00 96.38 100 GLU A O 1
ATOM 760 N N . LEU A 1 101 ? -8.462 4.077 18.967 1.00 96.12 101 LEU A N 1
ATOM 761 C CA . LEU A 1 101 ? -8.710 4.975 17.843 1.00 96.12 101 LEU A CA 1
ATOM 762 C C . LEU A 1 101 ? -7.479 5.837 17.537 1.00 96.12 101 LEU A C 1
ATOM 764 O O . LEU A 1 101 ? -7.100 5.986 16.370 1.00 96.12 101 LEU A O 1
ATOM 768 N N . CYS A 1 102 ? -6.814 6.369 18.568 1.00 96.88 102 CYS A N 1
ATOM 769 C CA . CYS A 1 102 ? -5.585 7.150 18.414 1.00 96.88 102 CYS A CA 1
ATOM 770 C C . CYS A 1 102 ? -4.441 6.298 17.849 1.00 96.88 102 CYS A C 1
ATOM 772 O O . CYS A 1 102 ? -3.771 6.714 16.902 1.00 96.88 102 CYS A O 1
ATOM 774 N N . CYS A 1 103 ? -4.251 5.089 18.384 1.00 97.12 103 CYS A N 1
ATOM 775 C CA . CYS A 1 103 ? -3.248 4.139 17.905 1.00 97.12 103 CYS A CA 1
ATOM 776 C C . CYS A 1 103 ? -3.474 3.776 16.429 1.00 97.12 103 CYS A C 1
ATOM 778 O O . CYS A 1 103 ? -2.570 3.893 15.598 1.00 97.12 103 CYS A O 1
ATOM 780 N N . THR A 1 104 ? -4.709 3.420 16.076 1.00 96.81 104 THR A N 1
ATOM 781 C CA . THR A 1 104 ? -5.088 3.064 14.704 1.00 96.81 104 THR A CA 1
ATOM 782 C C . THR A 1 104 ? -4.919 4.248 13.750 1.00 96.81 104 THR A C 1
ATOM 784 O O . THR A 1 104 ? -4.473 4.071 12.616 1.00 96.81 104 THR A O 1
ATOM 787 N N . THR A 1 105 ? -5.189 5.472 14.219 1.00 97.31 105 THR A N 1
ATOM 788 C CA . THR A 1 105 ? -4.976 6.698 13.433 1.00 97.31 105 THR A CA 1
ATOM 789 C C . THR A 1 105 ? -3.495 6.926 13.142 1.00 97.31 105 THR A C 1
ATOM 791 O O . THR A 1 105 ? -3.144 7.218 12.000 1.00 97.31 105 THR A O 1
ATOM 794 N N . ASP A 1 106 ? -2.610 6.752 14.130 1.00 97.25 106 ASP A N 1
ATOM 795 C CA . ASP A 1 106 ? -1.158 6.852 13.917 1.00 97.25 106 ASP A CA 1
ATOM 796 C C . ASP A 1 106 ? -0.676 5.829 12.877 1.00 97.25 106 ASP A C 1
ATOM 798 O O . ASP A 1 106 ? 0.058 6.172 11.945 1.00 97.25 106 ASP A O 1
ATOM 802 N N . LEU A 1 107 ? -1.147 4.582 12.972 1.00 95.81 107 LEU A N 1
ATOM 803 C CA . LEU A 1 107 ? -0.832 3.540 11.993 1.00 95.81 107 LEU A CA 1
ATOM 804 C C . LEU A 1 107 ? -1.334 3.900 10.588 1.00 95.81 107 LEU A C 1
ATOM 806 O O . LEU A 1 107 ? -0.579 3.757 9.622 1.00 95.81 107 LEU A O 1
ATOM 810 N N . ALA A 1 108 ? -2.561 4.412 10.466 1.00 96.12 108 ALA A N 1
ATOM 811 C CA . ALA A 1 108 ? -3.132 4.824 9.187 1.00 96.12 108 ALA A CA 1
ATOM 812 C C . ALA A 1 108 ? -2.324 5.972 8.567 1.00 96.12 108 ALA A C 1
ATOM 814 O O . ALA A 1 108 ? -1.965 5.906 7.394 1.00 96.12 108 ALA A O 1
ATOM 815 N N . LEU A 1 109 ? -1.937 6.979 9.357 1.00 96.88 109 LEU A N 1
ATOM 816 C CA . LEU A 1 109 ? -1.103 8.091 8.891 1.00 96.88 109 LEU A CA 1
ATOM 817 C C . LEU A 1 109 ? 0.2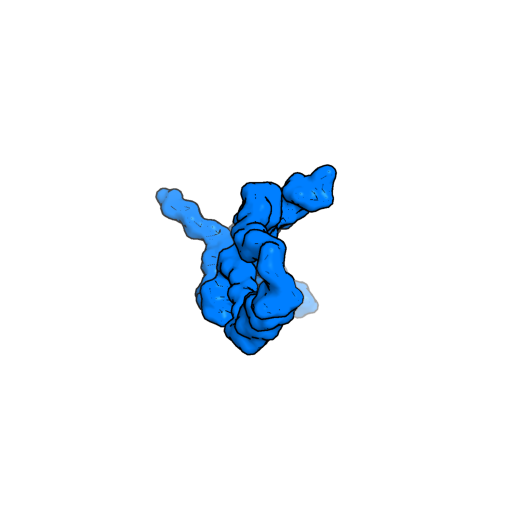73 7.623 8.403 1.00 96.88 109 LEU A C 1
ATOM 819 O O . LEU A 1 109 ? 0.767 8.099 7.376 1.00 96.88 109 LEU A O 1
ATOM 823 N N . ARG A 1 110 ? 0.898 6.667 9.098 1.00 95.88 110 ARG A N 1
ATOM 824 C CA . ARG A 1 110 ? 2.174 6.081 8.662 1.00 95.88 110 ARG A CA 1
ATOM 825 C C . ARG A 1 110 ? 2.024 5.274 7.372 1.00 95.88 110 ARG A C 1
ATOM 827 O O . ARG A 1 110 ? 2.886 5.394 6.496 1.00 95.88 110 ARG A O 1
ATOM 834 N N . ALA A 1 111 ? 0.931 4.526 7.217 1.00 95.00 111 ALA A N 1
ATOM 835 C CA . ALA A 1 111 ? 0.602 3.832 5.975 1.00 95.00 111 ALA A CA 1
ATOM 836 C C . ALA A 1 111 ? 0.401 4.824 4.814 1.00 95.00 111 ALA A C 1
ATOM 838 O O . ALA A 1 111 ? 1.012 4.665 3.757 1.00 95.00 111 ALA A O 1
ATOM 839 N N . THR A 1 112 ? -0.338 5.916 5.032 1.00 96.38 112 THR A N 1
ATOM 840 C CA . THR A 1 112 ? -0.535 6.991 4.044 1.00 96.38 112 THR A CA 1
ATOM 841 C C . THR A 1 112 ? 0.776 7.665 3.660 1.00 96.38 112 THR A C 1
ATOM 843 O O . THR A 1 112 ? 1.033 7.907 2.481 1.00 96.38 112 THR A O 1
ATOM 846 N N . LYS A 1 113 ? 1.658 7.932 4.629 1.00 96.81 113 LYS A N 1
ATOM 847 C CA . LYS A 1 113 ? 2.996 8.472 4.356 1.00 96.81 113 LYS A CA 1
ATOM 848 C C . LYS A 1 113 ? 3.812 7.527 3.474 1.00 96.81 113 LYS A C 1
ATOM 850 O O . LYS A 1 113 ? 4.484 7.980 2.541 1.00 96.81 113 LYS A O 1
ATOM 855 N N . GLN A 1 114 ? 3.773 6.225 3.759 1.00 95.31 114 GLN A N 1
ATOM 856 C CA . GLN A 1 114 ? 4.457 5.229 2.936 1.00 95.31 114 GLN A CA 1
ATOM 857 C C . GLN A 1 114 ? 3.864 5.179 1.523 1.00 95.31 114 GLN A C 1
ATOM 859 O O . GLN A 1 114 ? 4.630 5.190 0.557 1.00 95.31 114 GLN A O 1
ATOM 864 N N . ALA A 1 115 ? 2.534 5.221 1.396 1.00 95.69 115 ALA A N 1
ATOM 865 C CA . ALA A 1 115 ? 1.850 5.301 0.111 1.00 95.69 115 ALA A CA 1
ATOM 866 C C . ALA A 1 115 ? 2.298 6.531 -0.689 1.00 95.69 115 ALA A C 1
ATOM 868 O O . ALA A 1 115 ? 2.760 6.391 -1.817 1.00 95.69 115 ALA A O 1
ATOM 869 N N . ALA A 1 116 ? 2.258 7.724 -0.087 1.00 97.06 116 ALA A N 1
ATOM 870 C CA . ALA A 1 116 ? 2.692 8.971 -0.718 1.00 97.06 116 ALA A CA 1
ATOM 871 C C . ALA A 1 116 ? 4.152 8.914 -1.187 1.00 97.06 116 ALA A C 1
ATOM 873 O O . ALA A 1 116 ? 4.469 9.311 -2.307 1.00 97.06 116 ALA A O 1
ATOM 874 N N . THR A 1 117 ? 5.036 8.348 -0.365 1.00 95.81 117 THR A N 1
ATOM 875 C CA . THR A 1 117 ? 6.450 8.165 -0.722 1.00 95.81 117 THR A CA 1
ATOM 876 C C . THR A 1 117 ? 6.612 7.212 -1.909 1.00 95.81 117 THR A C 1
ATOM 878 O O . THR A 1 117 ? 7.423 7.460 -2.800 1.00 95.81 117 THR A O 1
ATOM 881 N N . ALA A 1 118 ? 5.859 6.112 -1.932 1.00 94.56 118 ALA A N 1
ATOM 882 C CA . ALA A 1 118 ? 5.898 5.132 -3.010 1.00 94.56 118 ALA A CA 1
ATOM 883 C C . ALA A 1 118 ? 5.313 5.689 -4.323 1.00 94.56 118 ALA A C 1
ATOM 885 O O . ALA A 1 118 ? 5.915 5.494 -5.377 1.00 94.56 118 ALA A O 1
ATOM 886 N N . MET A 1 119 ? 4.228 6.467 -4.254 1.00 94.62 119 MET A N 1
ATOM 887 C CA . MET A 1 119 ? 3.680 7.204 -5.402 1.00 94.62 119 MET A CA 1
ATOM 888 C C . MET A 1 119 ? 4.683 8.227 -5.945 1.00 94.62 119 MET A C 1
ATOM 890 O O . MET A 1 119 ? 4.927 8.279 -7.145 1.00 94.62 119 MET A O 1
ATOM 894 N N . GLY A 1 120 ? 5.354 8.988 -5.075 1.00 95.38 120 GLY A N 1
ATOM 895 C CA . GLY A 1 120 ? 6.412 9.906 -5.508 1.00 95.38 120 GLY A CA 1
ATOM 896 C C . GLY A 1 120 ? 7.538 9.188 -6.261 1.00 95.38 120 GLY A C 1
ATOM 897 O O . GLY A 1 120 ? 8.002 9.665 -7.294 1.00 95.38 120 GLY A O 1
ATOM 898 N N . LYS A 1 121 ? 7.935 7.994 -5.798 1.00 93.81 121 LYS A N 1
ATOM 899 C CA . LYS A 1 121 ? 8.930 7.149 -6.483 1.00 93.81 121 LYS A CA 1
ATOM 900 C C . LYS A 1 121 ? 8.445 6.607 -7.830 1.00 93.81 121 LYS A C 1
ATOM 902 O O . LYS A 1 121 ? 9.283 6.398 -8.702 1.00 93.81 121 LYS A O 1
ATOM 907 N N . SER A 1 122 ? 7.145 6.355 -8.002 1.00 92.88 122 SER A N 1
ATOM 908 C CA . SER A 1 122 ? 6.602 5.903 -9.289 1.00 92.88 122 SER A CA 1
ATOM 909 C C . SER A 1 122 ? 6.506 7.047 -10.304 1.00 92.88 122 SER A C 1
ATOM 911 O O . SER A 1 122 ? 6.723 6.819 -11.488 1.00 92.88 122 SER A O 1
ATOM 913 N N . MET A 1 123 ? 6.254 8.277 -9.848 1.00 94.25 123 MET A N 1
ATOM 914 C CA . MET A 1 123 ? 6.111 9.453 -10.715 1.00 94.25 123 MET A CA 1
ATOM 915 C C . MET A 1 123 ? 7.443 10.117 -11.082 1.00 94.25 123 MET A C 1
ATOM 917 O O . MET A 1 123 ? 7.569 10.650 -12.179 1.00 94.25 123 MET A O 1
ATOM 921 N N . ALA A 1 124 ? 8.439 10.092 -10.189 1.00 92.12 124 ALA A N 1
ATOM 922 C CA . ALA A 1 124 ? 9.717 10.784 -10.388 1.00 92.12 124 ALA A CA 1
ATOM 923 C C . ALA A 1 124 ? 10.430 10.484 -11.725 1.00 92.12 124 ALA A C 1
ATOM 925 O O . ALA A 1 124 ? 11.066 11.390 -12.248 1.00 92.12 124 ALA A O 1
ATOM 926 N N . PRO A 1 125 ? 10.353 9.270 -12.304 1.00 88.81 125 PRO A N 1
ATOM 927 C CA . PRO A 1 125 ? 10.997 8.998 -13.588 1.00 88.81 125 PRO A CA 1
ATOM 928 C C . PRO A 1 125 ? 10.172 9.357 -14.832 1.00 88.81 125 PRO A C 1
ATOM 930 O O . PRO A 1 125 ? 10.628 9.091 -15.941 1.00 88.81 125 PRO A O 1
ATOM 933 N N . MET A 1 126 ? 8.950 9.873 -14.661 1.00 81.38 126 MET A N 1
ATOM 934 C CA . MET A 1 126 ? 8.036 10.243 -15.754 1.00 81.38 126 MET A CA 1
ATOM 935 C C . MET A 1 126 ? 8.122 11.725 -16.151 1.00 81.38 126 MET A C 1
ATOM 937 O O . MET A 1 126 ? 7.441 12.137 -17.089 1.00 81.38 126 MET A O 1
ATOM 941 N N . VAL A 1 127 ? 8.910 12.513 -15.421 1.00 77.44 127 VAL A N 1
ATOM 942 C CA . VAL A 1 127 ? 9.137 13.954 -15.617 1.00 77.44 127 VAL A CA 1
ATOM 943 C C . VAL A 1 127 ? 10.538 14.211 -16.148 1.00 77.44 127 VAL A C 1
ATOM 945 O O . VAL A 1 127 ? 10.673 15.175 -16.930 1.00 77.44 127 VAL A O 1
#